Protein AF-A0A0C9SUJ5-F1 (afdb_monomer)

Secondary structure (DSSP, 8-state):
-----SEEEEEEEEE-TTS-EEEEEEEEETTEEEEEES-HHHHHHHHHHHHHHH-PPP--S-SEETTEEEEEETTTTEEEEE-

Sequence (83 aa):
LHCDTDYAIFIYNHITLEGVRTICIIAWHIDNGLAGSNNHKFLNWVKLQLTNHFGLTDFGAVTKYLGVKIEHDWKSHELWMHQ

Structure (mmCIF, N/CA/C/O backbone):
data_AF-A0A0C9SUJ5-F1
#
_entry.id   AF-A0A0C9SUJ5-F1
#
loop_
_atom_site.group_PDB
_atom_site.id
_atom_site.type_symbol
_atom_site.label_atom_id
_atom_site.label_alt_id
_atom_site.label_comp_id
_atom_site.label_asym_id
_atom_site.label_entity_id
_atom_site.label_seq_id
_atom_site.pdbx_PDB_ins_code
_atom_site.Cartn_x
_atom_site.Cartn_y
_atom_site.Cartn_z
_atom_site.occupancy
_atom_site.B_iso_or_equiv
_atom_site.auth_seq_id
_atom_site.auth_comp_id
_atom_site.auth_asym_id
_atom_site.auth_atom_id
_atom_site.pdbx_PDB_model_num
ATOM 1 N N . LEU A 1 1 ? 7.747 -21.020 -10.571 1.00 40.34 1 LEU A N 1
ATOM 2 C CA . LEU A 1 1 ? 6.313 -20.704 -10.731 1.00 40.34 1 LEU A CA 1
ATOM 3 C C . LEU A 1 1 ? 6.211 -19.578 -11.743 1.00 40.34 1 LEU A C 1
ATOM 5 O O . LEU A 1 1 ? 6.660 -18.484 -11.432 1.00 40.34 1 LEU A O 1
ATOM 9 N N . HIS A 1 2 ? 5.721 -19.858 -12.947 1.00 39.53 2 HIS A N 1
ATOM 10 C CA . HIS A 1 2 ? 5.331 -18.804 -13.879 1.00 39.53 2 HIS A CA 1
ATOM 11 C C . HIS A 1 2 ? 3.867 -18.500 -13.562 1.00 39.53 2 HIS A C 1
ATOM 13 O O . HIS A 1 2 ? 3.025 -19.390 -13.639 1.00 39.53 2 HIS A O 1
ATOM 19 N N . CYS A 1 3 ? 3.615 -17.309 -13.031 1.00 52.25 3 CYS A N 1
ATOM 20 C CA . CYS A 1 3 ? 2.273 -16.800 -12.815 1.00 52.25 3 CYS A CA 1
ATOM 21 C C . CYS A 1 3 ? 1.975 -15.918 -14.026 1.00 52.25 3 CYS A C 1
ATOM 23 O O . CYS A 1 3 ? 2.629 -14.890 -14.169 1.00 52.25 3 CYS A O 1
ATOM 25 N N . ASP A 1 4 ? 1.017 -16.300 -14.871 1.00 59.91 4 ASP A N 1
ATOM 26 C CA . ASP A 1 4 ? 0.573 -15.520 -16.045 1.00 59.91 4 ASP A CA 1
ATOM 27 C C . ASP A 1 4 ? -0.208 -14.248 -15.655 1.00 59.91 4 ASP A C 1
ATOM 29 O O . ASP A 1 4 ? -0.983 -13.705 -16.439 1.00 59.91 4 ASP A O 1
ATOM 33 N N . THR A 1 5 ? -0.063 -13.787 -14.412 1.00 59.53 5 THR A N 1
ATOM 34 C CA . THR A 1 5 ? -0.774 -12.612 -13.921 1.00 59.53 5 THR A CA 1
ATOM 35 C C . THR A 1 5 ? 0.242 -11.508 -13.706 1.00 59.53 5 THR A C 1
ATOM 37 O O . THR A 1 5 ? 0.909 -11.454 -12.674 1.00 59.53 5 THR A O 1
ATOM 40 N N . ASP A 1 6 ? 0.323 -10.604 -14.681 1.00 80.88 6 ASP A N 1
ATOM 41 C CA . ASP A 1 6 ? 1.081 -9.356 -14.551 1.00 80.88 6 ASP A CA 1
ATOM 42 C C . ASP A 1 6 ? 0.489 -8.444 -13.469 1.00 80.88 6 ASP A C 1
ATOM 44 O O . ASP A 1 6 ? 1.131 -7.477 -13.072 1.00 80.88 6 ASP A O 1
ATOM 48 N N . TY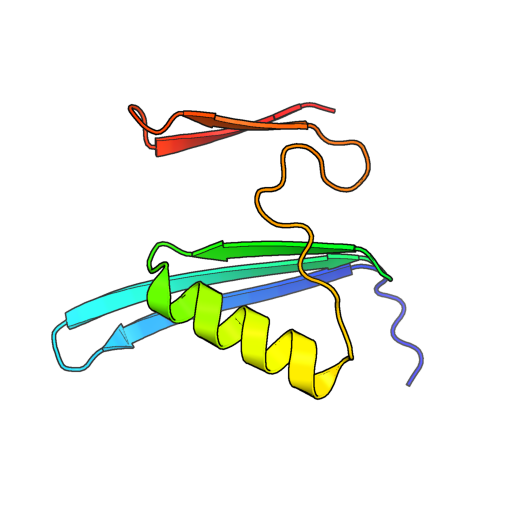R A 1 7 ? -0.708 -8.772 -12.962 1.00 85.00 7 TYR A N 1
ATOM 49 C CA . TYR A 1 7 ? -1.471 -8.004 -11.990 1.00 85.00 7 TYR A CA 1
ATOM 50 C C . TYR A 1 7 ? -1.788 -8.817 -10.729 1.00 85.00 7 TYR A C 1
ATOM 52 O O . TYR A 1 7 ? -2.229 -9.961 -10.805 1.00 85.00 7 TYR A O 1
ATOM 60 N N . ALA A 1 8 ? -1.660 -8.200 -9.557 1.00 88.50 8 ALA A N 1
ATOM 61 C CA . ALA A 1 8 ? -2.162 -8.751 -8.301 1.00 88.50 8 ALA A CA 1
ATOM 62 C C . ALA A 1 8 ? -2.901 -7.674 -7.504 1.00 88.50 8 ALA A C 1
ATOM 64 O O . ALA A 1 8 ? -2.459 -6.529 -7.436 1.00 88.50 8 ALA A O 1
ATOM 65 N N . ILE A 1 9 ? -4.025 -8.040 -6.885 1.00 90.69 9 ILE A N 1
ATOM 66 C CA . ILE A 1 9 ? -4.774 -7.160 -5.984 1.00 90.69 9 ILE A CA 1
ATOM 67 C C . ILE A 1 9 ? -4.914 -7.856 -4.635 1.00 90.69 9 ILE A C 1
ATOM 69 O O . ILE A 1 9 ? -5.486 -8.940 -4.538 1.00 90.69 9 ILE A O 1
ATOM 73 N N . PHE A 1 10 ? -4.421 -7.207 -3.586 1.00 91.38 10 PHE A N 1
ATOM 74 C CA . PHE A 1 10 ? -4.551 -7.650 -2.205 1.00 91.38 10 PHE A CA 1
ATOM 75 C C . PHE A 1 10 ? -5.539 -6.749 -1.477 1.00 91.38 10 PHE A C 1
ATOM 77 O O . PHE A 1 10 ? -5.403 -5.526 -1.504 1.00 91.38 10 PHE A O 1
ATOM 84 N N . ILE A 1 11 ? -6.517 -7.357 -0.807 1.00 94.31 11 ILE A N 1
ATOM 85 C CA . ILE A 1 11 ? -7.511 -6.646 -0.001 1.00 94.31 11 ILE A CA 1
AT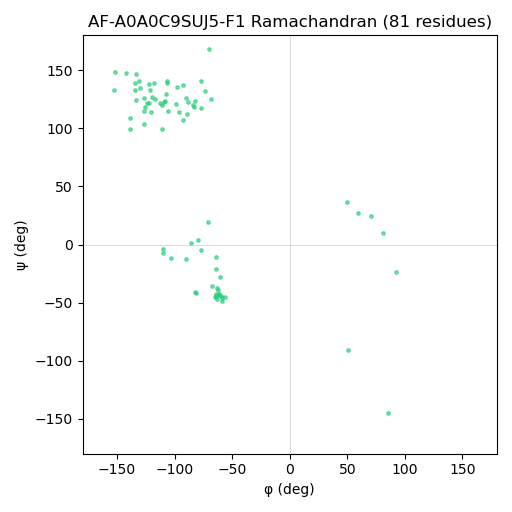OM 86 C C . ILE A 1 11 ? -7.412 -7.152 1.433 1.00 94.31 11 ILE A C 1
ATOM 88 O O . ILE A 1 11 ? -7.723 -8.304 1.729 1.00 94.31 11 ILE A O 1
ATOM 92 N N . TYR A 1 12 ? -7.005 -6.265 2.331 1.00 95.56 12 TYR A N 1
ATOM 93 C CA . TYR A 1 12 ? -7.089 -6.464 3.768 1.00 95.56 12 TYR A CA 1
ATOM 94 C C . TYR A 1 12 ? -8.327 -5.733 4.284 1.00 95.56 12 TYR A C 1
ATOM 96 O O . TYR A 1 12 ? -8.453 -4.524 4.110 1.00 95.56 12 TYR A O 1
ATOM 104 N N . ASN A 1 13 ? -9.247 -6.460 4.912 1.00 96.19 13 ASN A N 1
ATOM 105 C CA . ASN A 1 13 ? -10.458 -5.905 5.511 1.00 96.19 13 ASN A CA 1
ATOM 106 C C . ASN A 1 13 ? -10.699 -6.601 6.851 1.00 96.19 13 ASN A C 1
ATOM 108 O O . ASN A 1 13 ? -11.205 -7.721 6.889 1.00 96.19 13 ASN A O 1
ATOM 112 N N . HIS A 1 14 ? -10.305 -5.944 7.937 1.00 96.19 14 HIS A N 1
ATOM 113 C CA . HIS A 1 14 ? -10.335 -6.517 9.279 1.00 96.19 14 HIS A CA 1
ATOM 114 C C . HIS A 1 14 ? -10.939 -5.535 10.280 1.00 96.19 14 HIS A C 1
ATOM 116 O O . HIS A 1 14 ? -10.757 -4.322 10.163 1.00 96.19 14 HIS A O 1
ATOM 122 N N . ILE A 1 15 ? -11.635 -6.065 11.282 1.00 95.75 15 ILE A N 1
ATOM 123 C CA . ILE A 1 15 ? -12.183 -5.306 12.407 1.00 95.75 15 ILE A CA 1
ATOM 124 C C . ILE A 1 15 ? -11.419 -5.738 13.657 1.00 95.75 15 ILE A C 1
ATOM 126 O O . ILE A 1 15 ? -11.368 -6.928 13.960 1.00 95.75 15 ILE A O 1
ATOM 130 N N . THR A 1 16 ? -10.779 -4.795 14.349 1.00 89.81 16 THR A N 1
ATOM 131 C CA . THR A 1 16 ? -10.046 -5.097 15.588 1.00 89.81 16 THR A CA 1
ATOM 132 C C . THR A 1 16 ? -10.997 -5.456 16.732 1.00 89.81 16 THR A C 1
ATOM 134 O O . THR A 1 16 ? -12.206 -5.237 16.641 1.00 89.81 16 THR A O 1
ATOM 137 N N . LEU A 1 17 ? -10.456 -5.984 17.835 1.00 90.69 17 LEU A N 1
ATOM 138 C CA . LEU A 1 17 ? -11.242 -6.290 19.038 1.00 90.69 17 LEU A CA 1
ATOM 139 C C . LEU A 1 17 ? -11.911 -5.036 19.626 1.00 90.69 17 LEU A C 1
ATOM 141 O O . LEU A 1 17 ? -12.988 -5.123 20.205 1.00 90.69 17 LEU A O 1
ATOM 145 N N . GLU A 1 18 ? -11.311 -3.866 19.416 1.00 93.75 18 GLU A N 1
ATOM 146 C CA . GLU A 1 18 ? -11.841 -2.553 19.798 1.00 93.75 18 GLU A CA 1
ATOM 147 C C . GLU A 1 18 ? -12.896 -2.017 18.808 1.00 93.75 18 GLU A C 1
ATOM 149 O O . GLU A 1 18 ? -13.354 -0.885 18.942 1.00 93.75 18 GLU A O 1
ATOM 154 N 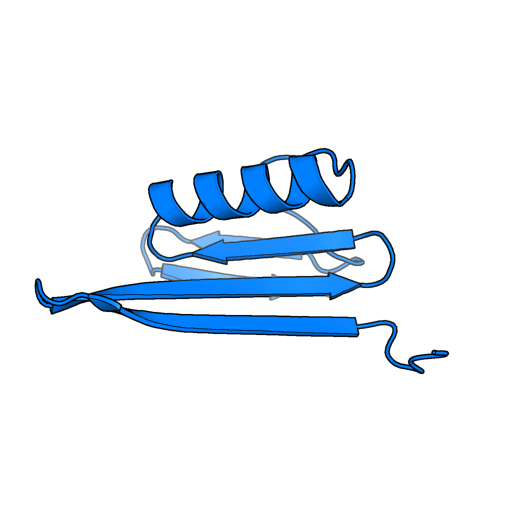N . GLY A 1 19 ? -13.273 -2.798 17.789 1.00 93.56 19 GLY A N 1
ATOM 155 C CA . GLY A 1 19 ? -14.284 -2.430 16.796 1.00 93.56 19 GLY A CA 1
ATOM 156 C C . GLY A 1 19 ? -13.783 -1.514 15.675 1.00 93.56 19 GLY A C 1
ATOM 157 O O . GLY A 1 19 ? -14.586 -1.018 14.884 1.00 93.56 19 GLY A O 1
ATOM 158 N N . VAL A 1 20 ? -12.471 -1.281 15.560 1.00 93.12 20 VAL A N 1
ATOM 159 C CA . VAL A 1 20 ? -11.909 -0.403 14.524 1.00 93.12 20 VAL A CA 1
ATOM 160 C C . VAL A 1 20 ? -11.741 -1.176 13.219 1.00 93.12 20 VAL A C 1
ATOM 162 O O . VAL A 1 20 ? -10.973 -2.135 13.140 1.00 93.12 20 VAL A O 1
ATOM 165 N N . ARG A 1 21 ? -12.427 -0.740 12.158 1.00 95.56 21 ARG A N 1
ATOM 166 C CA . ARG A 1 21 ? -12.291 -1.335 10.823 1.00 95.56 21 ARG A CA 1
ATOM 167 C C . ARG A 1 21 ? -11.098 -0.748 10.074 1.00 95.56 21 ARG A C 1
ATOM 169 O O . ARG A 1 21 ? -11.075 0.444 9.772 1.00 95.56 21 ARG A O 1
ATOM 176 N N . THR A 1 22 ? -10.156 -1.604 9.698 1.00 95.69 22 THR A N 1
ATOM 177 C CA . THR A 1 22 ? -9.044 -1.262 8.807 1.00 95.69 22 THR A CA 1
ATOM 178 C C . THR A 1 22 ? -9.257 -1.919 7.448 1.00 95.69 22 THR A C 1
ATOM 180 O O . THR A 1 22 ? -9.407 -3.138 7.353 1.00 95.69 22 THR A O 1
ATOM 183 N N . ILE A 1 23 ? -9.266 -1.096 6.402 1.00 95.62 23 ILE A N 1
ATOM 184 C CA . ILE A 1 23 ? -9.318 -1.504 5.001 1.00 95.62 23 ILE A CA 1
ATOM 185 C C . ILE A 1 23 ? -8.028 -1.027 4.346 1.00 95.62 23 ILE A C 1
ATOM 187 O O . ILE A 1 23 ? -7.726 0.162 4.409 1.00 95.62 23 ILE A O 1
ATOM 191 N N . CYS A 1 24 ? -7.292 -1.934 3.712 1.00 94.75 24 CYS A N 1
ATOM 192 C CA . CYS A 1 24 ? -6.112 -1.625 2.914 1.00 94.75 24 CYS A CA 1
ATOM 193 C C . CYS A 1 24 ? -6.181 -2.402 1.598 1.00 94.75 24 CYS A C 1
ATOM 195 O O . CYS A 1 24 ? -6.478 -3.597 1.599 1.00 94.75 24 CYS A O 1
ATOM 197 N N . ILE A 1 25 ? -5.928 -1.721 0.486 1.00 93.94 25 ILE A N 1
ATOM 198 C CA . ILE A 1 25 ? -5.908 -2.294 -0.858 1.00 93.94 25 ILE A CA 1
ATOM 199 C C . ILE A 1 25 ? -4.526 -2.041 -1.444 1.00 93.94 25 ILE A C 1
ATOM 201 O O . ILE A 1 25 ? -4.022 -0.920 -1.368 1.00 93.94 25 ILE A O 1
ATOM 205 N N . ILE A 1 26 ? -3.931 -3.073 -2.033 1.00 92.19 26 ILE A N 1
ATOM 206 C CA . ILE A 1 26 ? -2.664 -2.985 -2.758 1.00 92.19 26 ILE A CA 1
ATOM 207 C C . ILE A 1 26 ? -2.894 -3.574 -4.141 1.00 92.19 26 ILE A C 1
ATOM 209 O O . ILE A 1 26 ? -3.187 -4.761 -4.259 1.00 92.19 26 ILE A O 1
ATOM 213 N N . ALA A 1 27 ? -2.778 -2.747 -5.170 1.00 90.69 27 ALA A N 1
ATOM 214 C CA . ALA A 1 27 ? -2.714 -3.168 -6.557 1.00 90.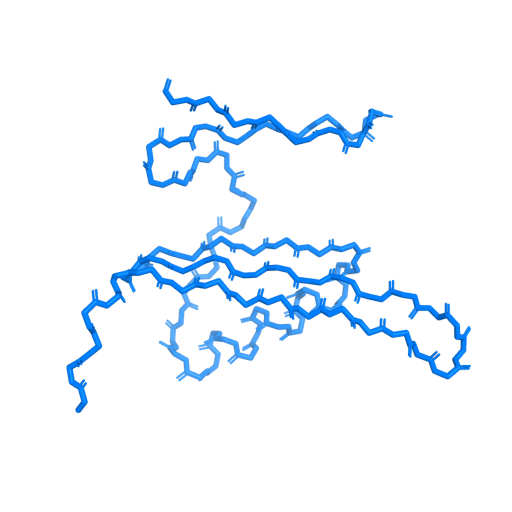69 27 ALA A CA 1
ATOM 215 C C . ALA A 1 27 ? -1.248 -3.201 -6.994 1.00 90.69 27 ALA A C 1
ATOM 217 O O . ALA A 1 27 ? -0.472 -2.294 -6.690 1.00 90.69 27 ALA A O 1
ATOM 218 N N . TRP A 1 28 ? -0.870 -4.258 -7.691 1.00 89.31 28 TRP A N 1
ATOM 219 C CA . TRP A 1 28 ? 0.484 -4.491 -8.157 1.00 89.31 28 TRP A CA 1
ATOM 220 C C . TRP A 1 28 ? 0.456 -4.836 -9.636 1.00 89.31 28 TRP A C 1
ATOM 222 O O . TRP A 1 28 ? -0.351 -5.671 -10.039 1.00 89.31 28 TRP A O 1
ATOM 232 N N . HIS A 1 29 ? 1.344 -4.227 -10.416 1.00 88.25 29 HIS A N 1
ATOM 233 C CA . HIS A 1 29 ? 1.588 -4.581 -11.805 1.00 88.25 29 HIS A CA 1
ATOM 234 C C . HIS A 1 29 ? 3.082 -4.551 -12.109 1.00 88.25 29 HIS A C 1
ATOM 236 O O . HIS A 1 29 ? 3.653 -3.465 -12.178 1.00 88.25 29 HIS A O 1
ATOM 242 N N . ILE A 1 30 ? 3.692 -5.721 -12.309 1.00 84.62 30 ILE A N 1
ATOM 243 C CA . ILE A 1 30 ? 5.135 -5.909 -12.560 1.00 84.62 30 ILE A CA 1
ATOM 244 C C . ILE A 1 30 ? 6.018 -5.176 -11.526 1.00 84.62 30 ILE A C 1
ATOM 246 O O . ILE A 1 30 ? 6.343 -5.741 -10.485 1.00 84.62 30 ILE A O 1
ATOM 250 N N . ASP A 1 31 ? 6.399 -3.932 -11.802 1.00 82.75 31 ASP A N 1
ATOM 251 C CA . ASP A 1 31 ? 7.267 -3.045 -11.020 1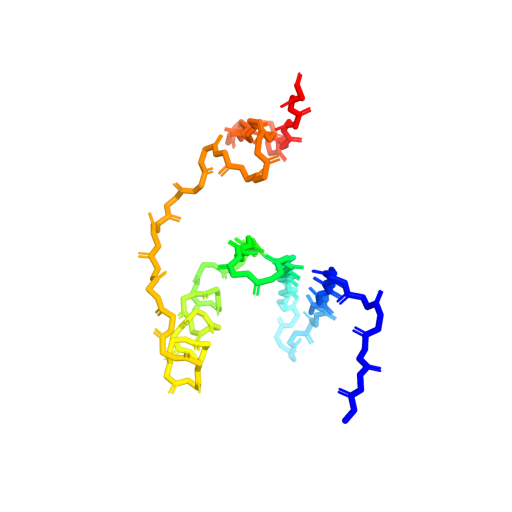.00 82.75 31 ASP A CA 1
ATOM 252 C C . ASP A 1 31 ? 6.511 -1.864 -10.377 1.00 82.75 31 ASP A C 1
ATOM 254 O O . ASP A 1 31 ? 7.063 -1.123 -9.565 1.00 82.75 31 ASP A O 1
ATOM 258 N N . ASN A 1 32 ? 5.232 -1.697 -10.716 1.00 84.38 32 ASN A N 1
ATOM 259 C CA . ASN A 1 32 ? 4.382 -0.594 -10.296 1.00 84.38 32 ASN A CA 1
ATOM 260 C C . ASN A 1 32 ? 3.378 -1.039 -9.223 1.00 84.38 32 ASN A C 1
ATOM 262 O O . ASN A 1 32 ? 2.437 -1.790 -9.493 1.00 84.38 32 ASN A O 1
ATOM 266 N N . GLY A 1 33 ? 3.515 -0.492 -8.015 1.00 88.56 33 GLY A N 1
ATOM 267 C CA . GLY A 1 33 ? 2.569 -0.681 -6.912 1.00 88.56 33 GLY A CA 1
ATOM 268 C C . GLY A 1 33 ? 1.711 0.557 -6.639 1.00 88.56 33 GLY A C 1
ATOM 269 O O . GLY A 1 33 ? 2.204 1.683 -6.653 1.00 88.56 33 GLY A O 1
ATOM 270 N N . LEU A 1 34 ? 0.433 0.346 -6.332 1.00 90.38 34 LEU A N 1
ATOM 271 C CA . LEU A 1 34 ? -0.496 1.351 -5.817 1.00 90.38 34 LEU A CA 1
ATOM 272 C C . LEU A 1 34 ? -1.126 0.816 -4.533 1.00 90.38 34 LEU A C 1
ATOM 274 O O . LEU A 1 34 ? -1.705 -0.265 -4.533 1.00 90.38 34 LEU A O 1
ATOM 278 N N . ALA A 1 35 ? -1.046 1.572 -3.441 1.00 91.25 35 ALA A N 1
ATOM 279 C CA . ALA A 1 35 ? -1.632 1.172 -2.167 1.00 91.25 35 ALA A CA 1
ATOM 280 C C . ALA A 1 35 ? -2.471 2.296 -1.553 1.00 91.25 35 ALA A C 1
ATOM 282 O O . ALA A 1 35 ? -2.076 3.462 -1.577 1.00 91.25 35 ALA A O 1
ATOM 283 N N . GLY A 1 36 ? -3.606 1.932 -0.960 1.00 91.44 36 GLY A N 1
ATOM 284 C CA . GLY A 1 36 ? -4.511 2.846 -0.267 1.00 91.44 36 GLY A CA 1
ATOM 285 C C . GLY A 1 36 ? -5.100 2.200 0.981 1.00 91.44 36 GLY A C 1
ATOM 286 O O . GLY A 1 36 ? -5.305 0.991 1.026 1.00 91.44 36 GLY A O 1
ATOM 287 N N . SER A 1 37 ? -5.360 2.998 2.015 1.00 93.25 37 SER A N 1
ATOM 288 C CA . SER A 1 37 ? -5.921 2.517 3.279 1.00 93.25 37 SER A CA 1
ATOM 289 C C . SER A 1 37 ? -6.734 3.607 3.961 1.00 93.25 37 SER A C 1
ATOM 291 O O . SER A 1 37 ? -6.368 4.781 3.897 1.00 93.25 37 SER A O 1
ATOM 293 N N . ASN A 1 38 ? -7.775 3.215 4.693 1.00 92.62 38 ASN A N 1
ATOM 294 C CA . ASN A 1 38 ? -8.490 4.123 5.597 1.00 92.62 38 ASN A CA 1
ATOM 295 C C . ASN A 1 38 ? -7.723 4.385 6.914 1.00 92.62 38 ASN A C 1
ATOM 297 O O . ASN A 1 38 ? -8.152 5.190 7.737 1.00 92.62 38 ASN A O 1
ATOM 301 N N . ASN A 1 39 ? -6.589 3.710 7.123 1.00 92.62 39 ASN A N 1
ATOM 302 C CA . ASN A 1 39 ? -5.715 3.861 8.279 1.00 92.62 39 ASN A CA 1
ATOM 303 C C . ASN A 1 39 ? -4.278 4.143 7.813 1.00 92.62 39 ASN A C 1
ATOM 305 O O . ASN A 1 39 ? -3.552 3.238 7.390 1.00 92.62 39 ASN A O 1
ATOM 309 N N . HIS A 1 40 ? -3.859 5.406 7.919 1.00 92.06 40 HIS A N 1
ATOM 310 C CA . HIS A 1 40 ? -2.543 5.872 7.468 1.00 92.06 40 HIS A CA 1
ATOM 311 C C . HIS A 1 40 ? -1.375 5.217 8.224 1.00 92.06 40 HIS A C 1
ATOM 313 O O . HIS A 1 40 ? -0.358 4.884 7.622 1.00 92.06 40 HIS A O 1
ATOM 319 N N . LYS A 1 41 ? -1.517 4.973 9.537 1.00 93.69 41 LYS A N 1
ATOM 320 C CA . LYS A 1 41 ? -0.470 4.294 10.324 1.00 93.69 41 LYS A CA 1
ATOM 321 C C . LYS A 1 41 ? -0.267 2.861 9.837 1.00 93.69 41 LYS A C 1
ATOM 323 O O . LYS A 1 41 ? 0.869 2.424 9.678 1.00 93.69 41 LYS A O 1
ATOM 328 N N . PHE A 1 42 ? -1.367 2.163 9.559 1.00 93.88 42 PHE A N 1
ATOM 329 C CA . PHE A 1 42 ? -1.326 0.817 8.995 1.00 93.88 42 PHE A CA 1
ATOM 330 C C . PHE A 1 42 ? -0.704 0.809 7.594 1.00 93.88 42 PHE A C 1
ATOM 332 O O . PHE A 1 42 ? 0.164 -0.014 7.325 1.00 93.88 42 PHE A O 1
ATOM 339 N N . LEU A 1 43 ? -1.075 1.758 6.726 1.00 93.81 43 LEU A N 1
ATOM 340 C CA . LEU A 1 43 ? -0.491 1.871 5.386 1.00 93.81 43 LEU A CA 1
ATOM 341 C C . LEU A 1 43 ? 1.022 2.084 5.432 1.00 93.81 43 LEU A C 1
ATOM 343 O O . LEU A 1 43 ? 1.750 1.416 4.706 1.00 93.81 43 LEU A O 1
ATOM 347 N N . ASN A 1 44 ? 1.500 2.968 6.309 1.00 93.88 44 ASN A N 1
ATOM 348 C CA . ASN A 1 44 ? 2.933 3.207 6.474 1.00 93.88 44 ASN A CA 1
ATOM 349 C C . ASN A 1 44 ? 3.669 1.959 6.960 1.00 93.88 44 ASN A C 1
ATOM 351 O O . ASN A 1 44 ? 4.764 1.669 6.484 1.00 93.88 44 ASN A O 1
ATOM 355 N N . TRP A 1 45 ? 3.060 1.198 7.873 1.00 95.00 45 TRP A N 1
ATOM 356 C CA . TRP A 1 45 ? 3.618 -0.079 8.304 1.00 95.00 45 TRP A CA 1
ATOM 357 C C . TRP A 1 45 ? 3.686 -1.086 7.147 1.00 95.00 45 TRP A C 1
ATOM 359 O O . TRP A 1 45 ? 4.742 -1.673 6.929 1.00 95.00 45 TRP A O 1
ATOM 369 N N . VAL A 1 46 ? 2.614 -1.232 6.358 1.00 92.94 46 VAL A N 1
ATOM 370 C CA . VAL A 1 46 ? 2.586 -2.106 5.170 1.00 92.94 46 VAL A CA 1
ATOM 371 C C . VAL A 1 46 ? 3.662 -1.702 4.161 1.00 92.94 46 VAL A C 1
ATOM 373 O O . VAL A 1 46 ? 4.429 -2.554 3.720 1.00 92.94 46 VAL A O 1
ATOM 376 N N . LYS A 1 47 ? 3.761 -0.408 3.832 1.00 91.94 47 LYS A N 1
ATOM 377 C CA . LYS A 1 47 ? 4.792 0.128 2.932 1.00 91.94 47 LYS A CA 1
ATOM 378 C C . LYS A 1 47 ? 6.196 -0.219 3.421 1.00 91.94 47 LYS A C 1
ATOM 380 O O . LYS A 1 47 ? 6.999 -0.713 2.640 1.00 91.94 47 LYS A O 1
ATOM 385 N N . LEU A 1 48 ? 6.467 -0.047 4.717 1.00 93.00 48 LEU A N 1
ATOM 386 C CA . LEU A 1 48 ? 7.751 -0.412 5.314 1.00 93.00 48 LEU A CA 1
ATOM 387 C C . LEU A 1 48 ? 8.043 -1.915 5.189 1.00 93.00 48 LEU A C 1
ATOM 389 O O . LEU A 1 48 ? 9.165 -2.285 4.852 1.00 93.00 48 LEU A O 1
ATOM 393 N N . GLN A 1 49 ? 7.054 -2.786 5.426 1.00 93.25 49 GLN A N 1
ATOM 394 C CA . GLN A 1 49 ? 7.232 -4.233 5.242 1.00 93.25 49 GLN A CA 1
ATOM 395 C C . GLN A 1 49 ? 7.559 -4.578 3.784 1.00 93.25 49 GLN A C 1
ATOM 397 O O . GLN A 1 49 ? 8.476 -5.357 3.531 1.00 93.25 49 GLN A O 1
ATOM 402 N N . LEU A 1 50 ? 6.854 -3.967 2.827 1.00 88.94 50 LEU A N 1
ATOM 403 C CA . LEU A 1 50 ? 7.095 -4.168 1.398 1.00 88.94 50 LEU A CA 1
ATOM 404 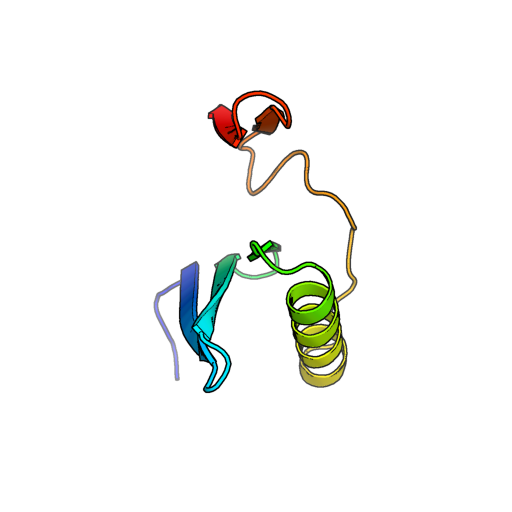C C . LEU A 1 50 ? 8.477 -3.660 0.971 1.00 88.94 50 LEU A C 1
ATOM 406 O O . LEU A 1 50 ? 9.198 -4.381 0.287 1.00 88.94 50 LEU A O 1
ATOM 410 N N . THR A 1 51 ? 8.881 -2.467 1.411 1.00 90.00 51 THR A N 1
ATOM 411 C CA . THR A 1 51 ? 10.226 -1.926 1.170 1.00 90.00 51 THR A CA 1
ATOM 412 C C . THR A 1 51 ? 11.306 -2.841 1.738 1.00 90.00 51 THR A C 1
ATOM 414 O O . THR A 1 51 ? 12.260 -3.154 1.035 1.00 90.00 51 THR A O 1
ATOM 417 N N . ASN A 1 52 ? 11.146 -3.330 2.969 1.00 92.44 52 ASN A N 1
ATOM 418 C CA . ASN A 1 52 ? 12.134 -4.210 3.594 1.00 92.44 52 ASN A CA 1
ATOM 419 C C . ASN A 1 52 ? 12.222 -5.584 2.915 1.00 92.44 52 ASN A C 1
ATOM 421 O O . ASN A 1 52 ? 13.304 -6.158 2.847 1.00 92.44 52 ASN A O 1
ATOM 425 N N . HIS A 1 53 ? 11.097 -6.121 2.437 1.00 90.69 53 HIS A N 1
ATOM 426 C CA . HIS A 1 53 ? 11.053 -7.453 1.835 1.00 90.69 53 HIS A CA 1
ATOM 427 C C . HIS A 1 53 ? 11.480 -7.458 0.361 1.00 90.69 53 HIS A C 1
ATOM 429 O O . HIS A 1 53 ? 12.199 -8.355 -0.067 1.00 90.69 53 HIS A O 1
ATOM 435 N N . PHE A 1 54 ? 11.046 -6.460 -0.412 1.00 86.75 54 PHE A N 1
ATOM 436 C CA . PHE A 1 54 ? 11.230 -6.407 -1.866 1.00 86.75 54 PHE A CA 1
ATOM 437 C C . PHE A 1 54 ? 12.229 -5.333 -2.328 1.00 86.75 54 PHE A C 1
ATOM 439 O O . PHE A 1 54 ? 12.507 -5.240 -3.519 1.00 86.75 54 PHE A O 1
ATOM 446 N N . GLY A 1 55 ? 12.765 -4.504 -1.424 1.00 86.50 55 GLY A N 1
ATOM 447 C CA . GLY A 1 55 ? 13.687 -3.415 -1.778 1.00 86.50 55 GLY A CA 1
ATOM 448 C C . GLY A 1 55 ? 13.017 -2.249 -2.513 1.00 86.50 55 GLY A C 1
ATOM 449 O O . GLY A 1 55 ? 13.666 -1.538 -3.276 1.00 86.50 55 GLY A O 1
ATOM 450 N N . LEU A 1 56 ? 11.708 -2.068 -2.326 1.00 84.12 56 LEU A N 1
ATOM 451 C CA . LEU A 1 56 ? 10.909 -1.092 -3.068 1.00 84.12 56 LEU A CA 1
ATOM 452 C C . LEU A 1 56 ? 11.116 0.333 -2.562 1.00 84.12 56 LEU A C 1
ATOM 454 O O . LEU A 1 56 ? 11.135 0.582 -1.356 1.00 84.12 56 LEU A O 1
ATOM 458 N N . THR A 1 57 ? 11.173 1.277 -3.498 1.00 84.38 57 THR A N 1
ATOM 459 C CA . THR A 1 57 ? 11.178 2.711 -3.192 1.00 84.38 57 THR A CA 1
ATOM 460 C C . THR A 1 57 ? 9.746 3.239 -3.154 1.00 84.38 57 THR A C 1
ATOM 462 O O . THR A 1 57 ? 8.994 3.063 -4.110 1.00 84.38 57 THR A O 1
ATOM 465 N N . ASP A 1 58 ? 9.361 3.892 -2.056 1.00 84.31 58 ASP A N 1
ATOM 466 C CA . ASP A 1 58 ? 8.087 4.612 -1.980 1.00 84.31 58 ASP A CA 1
ATOM 467 C C . ASP A 1 58 ? 8.207 5.946 -2.727 1.00 84.31 58 ASP A C 1
ATOM 469 O O . ASP A 1 58 ? 8.990 6.816 -2.345 1.00 84.31 58 ASP A O 1
ATOM 473 N N . PHE A 1 59 ? 7.409 6.112 -3.782 1.00 81.06 59 PHE A N 1
ATOM 474 C CA . PHE A 1 59 ? 7.341 7.349 -4.564 1.00 81.06 59 PHE A CA 1
ATOM 475 C C . PHE A 1 59 ? 6.355 8.377 -3.981 1.00 81.06 59 PHE A C 1
ATOM 477 O O . PHE A 1 59 ? 6.196 9.466 -4.531 1.00 81.06 59 PHE A O 1
ATOM 484 N N . GLY A 1 60 ? 5.712 8.063 -2.852 1.00 84.25 60 GLY A N 1
ATOM 485 C CA . GLY A 1 60 ? 4.827 8.975 -2.138 1.00 84.25 60 GLY A CA 1
ATOM 486 C C . GLY A 1 60 ? 3.396 8.968 -2.672 1.00 84.25 60 GLY A C 1
ATOM 487 O O . GLY A 1 60 ? 2.842 7.922 -3.014 1.00 84.25 60 GLY A O 1
ATOM 488 N N . ALA A 1 61 ? 2.750 10.135 -2.656 1.00 83.75 61 ALA A N 1
ATOM 489 C CA . ALA A 1 61 ? 1.371 10.274 -3.110 1.00 83.75 61 ALA A CA 1
ATOM 490 C C . ALA A 1 61 ? 1.282 10.071 -4.629 1.00 83.75 61 ALA A C 1
ATOM 492 O O . ALA A 1 61 ? 1.946 10.759 -5.403 1.00 83.75 61 ALA A O 1
ATOM 493 N N . VAL A 1 62 ? 0.432 9.137 -5.049 1.00 82.31 62 VAL A N 1
ATOM 494 C CA . VAL A 1 62 ? 0.273 8.779 -6.458 1.00 82.31 62 VAL A CA 1
ATOM 495 C C . VAL A 1 62 ? -0.777 9.677 -7.105 1.00 82.31 62 VAL A C 1
ATOM 497 O O . VAL A 1 62 ? -1.926 9.700 -6.678 1.00 82.31 62 VAL A O 1
ATOM 500 N N . THR A 1 63 ? -0.392 10.384 -8.165 1.00 82.12 63 THR A N 1
ATOM 501 C CA . THR A 1 63 ? -1.312 11.136 -9.042 1.00 82.12 63 THR A CA 1
ATOM 502 C C . THR A 1 63 ? -1.573 10.413 -10.366 1.00 82.12 63 THR A C 1
ATOM 504 O O . THR A 1 63 ? -2.477 10.786 -11.116 1.00 82.12 63 THR A O 1
ATOM 507 N N . LYS A 1 64 ? -0.787 9.370 -10.668 1.00 83.62 64 LYS A N 1
ATOM 508 C CA . LYS A 1 64 ? -0.885 8.568 -11.888 1.00 83.62 64 LYS A CA 1
ATOM 509 C C . LYS A 1 64 ? -0.375 7.144 -11.654 1.00 83.62 64 LYS A C 1
ATOM 511 O O . LYS A 1 64 ? 0.715 6.976 -11.119 1.00 83.62 64 LYS A O 1
ATOM 516 N N . TYR A 1 65 ? -1.120 6.138 -12.101 1.00 83.94 65 TYR A N 1
ATOM 517 C CA . TYR A 1 65 ? -0.744 4.722 -12.049 1.00 83.94 65 TYR A CA 1
ATOM 518 C C . TYR A 1 65 ? -1.023 4.068 -13.406 1.00 83.94 65 TYR A C 1
ATOM 520 O O . TYR A 1 65 ? -2.135 4.167 -13.910 1.00 83.94 65 TYR A O 1
ATOM 528 N N . LEU A 1 66 ? -0.015 3.444 -14.028 1.00 85.25 66 LEU A N 1
ATOM 529 C CA . LEU A 1 66 ? -0.132 2.777 -15.341 1.00 85.25 66 LEU A CA 1
ATOM 530 C C . LEU A 1 66 ? -0.789 3.624 -16.450 1.00 85.25 66 LEU A C 1
ATOM 532 O O . LEU A 1 66 ? -1.544 3.118 -17.272 1.00 85.25 66 LEU A O 1
ATOM 536 N N . GLY A 1 67 ? -0.536 4.934 -16.478 1.00 84.56 67 GLY A N 1
ATOM 537 C CA . GLY A 1 67 ? -1.178 5.824 -17.455 1.00 84.56 67 GLY A CA 1
ATOM 538 C C . GLY A 1 67 ? -2.469 6.477 -16.960 1.00 84.56 67 GLY A C 1
ATOM 539 O O . GLY A 1 67 ? -2.769 7.580 -17.405 1.00 84.56 67 GLY A O 1
ATOM 540 N N . VAL A 1 68 ? -3.148 5.876 -15.983 1.00 86.12 68 VAL A N 1
ATOM 541 C CA . VAL A 1 68 ? -4.415 6.358 -15.422 1.00 86.12 68 VAL A CA 1
ATOM 542 C C . VAL A 1 68 ? -4.147 7.442 -14.386 1.00 86.12 68 VAL A C 1
ATOM 544 O O . VAL A 1 68 ? -3.409 7.224 -13.422 1.00 86.12 68 VAL A O 1
ATOM 547 N N . LYS A 1 69 ? -4.737 8.622 -14.573 1.00 89.12 69 LYS A N 1
ATOM 548 C CA . LYS A 1 69 ? -4.703 9.703 -13.585 1.00 89.12 69 LYS A CA 1
ATOM 549 C C . LYS A 1 69 ? -5.630 9.352 -12.428 1.00 89.12 69 LYS A C 1
ATOM 551 O O . LYS A 1 69 ? -6.780 8.979 -12.653 1.00 89.12 69 LYS A O 1
ATOM 556 N N . ILE A 1 70 ? -5.122 9.498 -11.210 1.00 87.44 70 ILE A N 1
ATOM 557 C CA . ILE A 1 70 ? -5.883 9.285 -9.982 1.00 87.44 70 ILE A CA 1
ATOM 558 C C . ILE A 1 70 ? -6.103 10.645 -9.333 1.00 87.44 70 ILE A C 1
ATOM 560 O O . ILE A 1 70 ? -5.144 11.360 -9.032 1.00 87.44 70 ILE A O 1
ATOM 564 N N . GLU A 1 71 ? -7.364 10.990 -9.112 1.00 87.69 71 GLU A N 1
ATOM 565 C CA . GLU A 1 71 ? -7.761 12.185 -8.378 1.00 87.69 71 GLU A CA 1
ATOM 566 C C . GLU A 1 71 ? -8.534 11.777 -7.130 1.00 87.69 71 GLU A C 1
ATOM 568 O O . GLU A 1 71 ? -9.343 10.8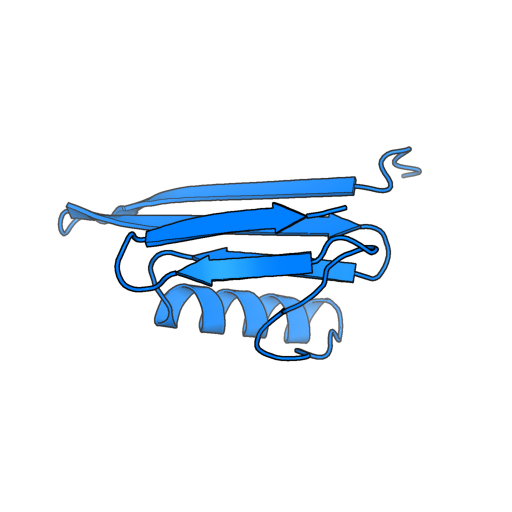53 -7.155 1.00 87.69 71 GLU A O 1
ATOM 573 N N . HIS A 1 72 ? -8.264 12.458 -6.022 1.00 83.81 72 HIS A N 1
ATOM 574 C CA . HIS A 1 72 ? -8.950 12.217 -4.763 1.00 83.81 72 HIS A CA 1
ATOM 575 C C . HIS A 1 72 ? -9.536 13.530 -4.265 1.00 83.81 72 HIS A C 1
ATOM 577 O O . HIS A 1 72 ? -8.791 14.477 -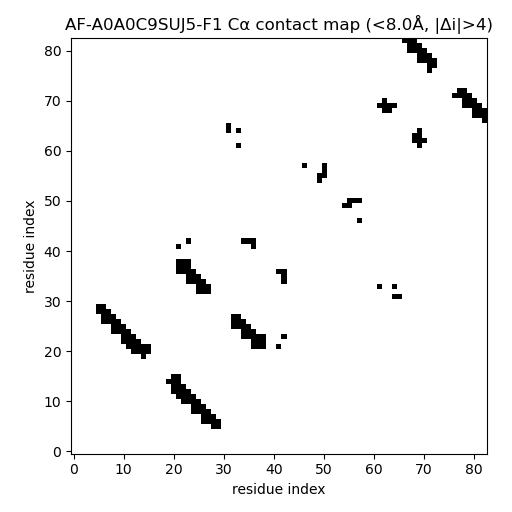3.991 1.00 83.81 72 HIS A O 1
ATOM 583 N N . ASP A 1 73 ? -10.858 13.576 -4.134 1.00 84.31 73 ASP A N 1
ATOM 584 C CA . ASP A 1 73 ? -11.528 14.672 -3.453 1.00 84.31 73 ASP A CA 1
ATOM 585 C C . ASP A 1 73 ? -11.730 14.313 -1.980 1.00 84.31 73 ASP A C 1
ATOM 587 O O . ASP A 1 73 ? -12.581 13.512 -1.597 1.00 84.31 73 ASP A O 1
ATOM 591 N N . TRP A 1 74 ? -10.941 14.963 -1.128 1.00 78.19 74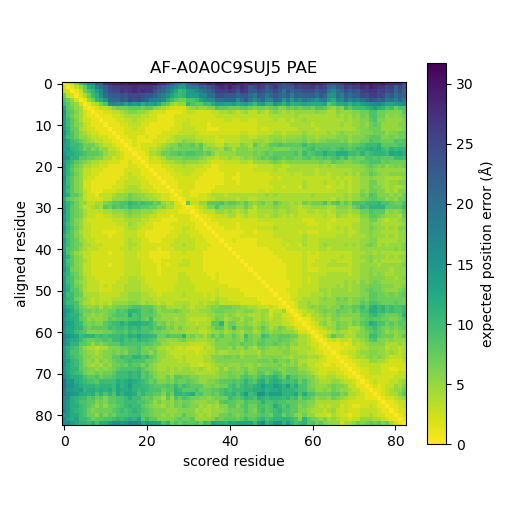 TRP A N 1
ATOM 592 C CA . TRP A 1 74 ? -10.988 14.773 0.317 1.00 78.19 74 TRP A CA 1
ATOM 593 C C . TRP A 1 74 ? -12.316 15.194 0.954 1.00 78.19 74 TRP A C 1
ATOM 595 O O . TRP A 1 74 ? -12.595 14.760 2.069 1.00 78.19 74 TRP A O 1
ATOM 605 N N . LYS A 1 75 ? -13.112 16.050 0.297 1.00 83.06 75 LYS A N 1
ATOM 606 C CA . LYS A 1 75 ? -14.392 16.529 0.844 1.00 83.06 75 LYS A CA 1
ATOM 607 C C . LYS A 1 75 ? -15.522 15.535 0.623 1.00 83.06 75 LYS A C 1
ATOM 609 O O . LYS A 1 75 ? -16.339 15.339 1.517 1.00 83.06 75 LYS A O 1
ATOM 614 N N . SER A 1 76 ? -15.578 14.943 -0.563 1.00 84.12 76 SER A N 1
ATOM 615 C CA . SER A 1 76 ? -16.582 13.941 -0.934 1.00 84.12 76 SER A CA 1
ATOM 616 C C . SER A 1 76 ? -16.140 12.509 -0.619 1.00 84.12 76 SER A C 1
ATOM 618 O O . SER A 1 76 ? -16.972 11.607 -0.620 1.00 84.12 76 SER A O 1
ATOM 620 N N . HIS A 1 77 ? -14.854 12.302 -0.302 1.00 79.62 77 HIS A N 1
ATOM 621 C CA . HIS A 1 77 ? -14.218 10.986 -0.182 1.00 79.62 77 HIS A CA 1
ATOM 622 C C . HIS A 1 77 ? -14.287 10.165 -1.479 1.00 79.62 77 HIS A C 1
ATOM 624 O O . HIS A 1 77 ? -14.263 8.933 -1.450 1.00 79.62 77 HIS A O 1
ATOM 630 N N . GLU A 1 78 ? -14.368 10.849 -2.619 1.00 83.38 78 GLU A N 1
ATOM 631 C CA . GLU A 1 78 ? -14.434 10.227 -3.935 1.00 83.38 78 GLU A CA 1
ATOM 632 C C . GLU A 1 78 ? -13.042 10.078 -4.539 1.00 83.38 78 GLU A C 1
ATOM 634 O O . GLU A 1 78 ? -12.211 10.991 -4.500 1.00 83.38 78 GLU A O 1
ATOM 639 N N . LEU A 1 79 ? -12.806 8.913 -5.138 1.00 81.88 79 LEU A N 1
ATOM 640 C CA . LEU A 1 79 ? -11.617 8.626 -5.921 1.00 81.88 79 LEU A CA 1
ATOM 641 C C . LEU A 1 79 ? -12.022 8.489 -7.390 1.00 81.88 79 LEU A C 1
ATOM 643 O O . LEU A 1 79 ? -12.808 7.609 -7.741 1.00 81.88 79 LEU A O 1
ATOM 647 N N . TRP A 1 80 ? -11.451 9.334 -8.239 1.00 84.38 80 TRP A N 1
ATOM 648 C CA . TRP A 1 80 ? -11.692 9.345 -9.675 1.00 84.38 80 TRP A CA 1
ATOM 649 C C . TRP A 1 80 ? -10.488 8.774 -10.417 1.00 84.38 80 TRP A C 1
ATOM 651 O O . TRP A 1 80 ? -9.333 9.047 -10.079 1.00 84.38 80 TRP A O 1
ATOM 661 N N . MET A 1 81 ? -10.767 7.968 -11.438 1.00 86.44 81 MET A N 1
ATOM 662 C CA . MET A 1 81 ? -9.765 7.368 -12.311 1.00 86.44 81 MET A CA 1
ATOM 663 C C . MET A 1 81 ? -10.060 7.790 -13.748 1.00 86.44 81 MET A C 1
ATOM 665 O O . MET A 1 81 ? -11.148 7.524 -14.257 1.00 86.44 81 MET A O 1
ATOM 669 N N . HIS A 1 82 ? -9.098 8.447 -14.394 1.00 83.81 82 HIS A N 1
ATOM 670 C CA . HIS A 1 82 ? -9.219 8.918 -15.775 1.00 83.81 82 HIS A CA 1
ATOM 671 C C . HIS A 1 82 ? -8.134 8.273 -16.640 1.00 83.81 82 HIS A C 1
ATOM 673 O O . HIS A 1 82 ? -6.954 8.351 -16.288 1.00 83.81 82 HIS A O 1
ATOM 679 N N . GLN A 1 83 ? -8.532 7.644 -17.748 1.00 75.19 83 GLN A N 1
ATOM 680 C CA . GLN A 1 83 ? -7.627 7.069 -18.749 1.00 75.19 83 GLN A CA 1
ATOM 681 C C . GLN A 1 83 ? -7.320 8.072 -19.863 1.00 75.19 83 GLN A C 1
ATOM 683 O O . GLN A 1 83 ? -8.246 8.820 -20.247 1.00 75.19 83 GLN A O 1
#

Nearest PDB structures (foldseek):
  3lwn-assembly2_G  TM=4.462E-01  e=9.167E-01  Shigella flexneri
  2idj-assembly1_C  TM=4.928E-01  e=5.991E+00  Rattus norvegicus
  3p0c-assembly3_B-2  TM=3.660E-01  e=3.204E+00  Homo sapiens
  3p0c-assembly3_A  TM=3.485E-01  e=3.590E+00  Homo sapiens
  8esf-assembly2_B  TM=3.762E-01  e=5.660E+00  Homo sapiens

Organism: NCBI:txid664439

Solvent-accessible surface area (backbone atoms only — not comparable to full-atom values): 5247 Å² total; per-residue (Å²): 134,88,70,98,56,64,58,49,77,48,77,47,77,48,65,45,98,88,67,53,74,44,41,38,40,37,42,37,40,90,90,50,75,47,75,52,47,86,36,66,71,57,44,54,52,52,51,50,53,47,25,72,74,72,70,53,81,85,87,69,86,72,55,62,55,98,82,27,36,43,46,75,42,84,86,80,72,45,76,46,79,45,122

Foldseek 3Di:
DDDPDQKDKDWDWDADPVRDTKIKIWIGGNQFIDIDIPDPVVRVVVVVVCCVPPVHDDPPDDQDGPNWGWDADPVVRDIDTHD

Radius of gyration: 14.18 Å; Cα contacts (8 Å, |Δi|>4): 102; chains: 1; bounding box: 30×37×38 Å

pLDDT: mean 86.34, std 10.55, range [39.53, 96.19]

Mean predicted aligned error: 5.98 Å